Protein AF-A0A016AY11-F1 (afdb_monomer_lite)

Organism: NCBI:txid1339314

Structure (mmCIF, N/CA/C/O backbone):
data_AF-A0A016AY11-F1
#
_entry.id   AF-A0A016AY11-F1
#
loop_
_atom_site.group_PDB
_atom_site.id
_atom_site.type_symbol
_atom_site.label_atom_id
_atom_site.label_alt_id
_atom_site.label_comp_id
_a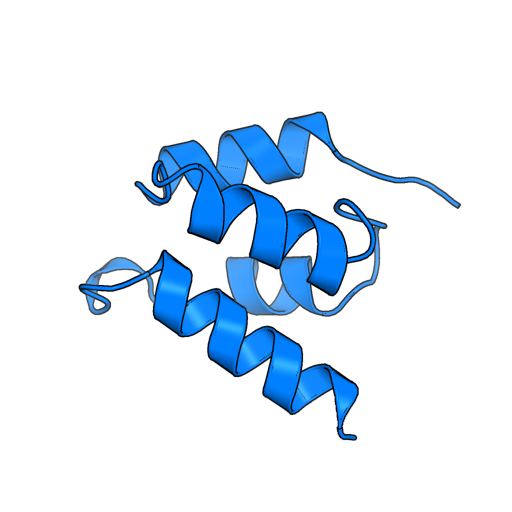tom_site.label_asym_id
_atom_site.label_entity_id
_atom_site.label_seq_id
_atom_site.pdbx_PDB_ins_code
_atom_site.Cartn_x
_atom_site.Cartn_y
_atom_site.Cartn_z
_atom_site.occupancy
_atom_site.B_iso_or_equiv
_atom_site.auth_seq_id
_atom_site.auth_comp_id
_atom_site.auth_asym_id
_atom_site.auth_atom_id
_atom_site.pdbx_PDB_model_num
ATOM 1 N N . MET A 1 1 ? 16.797 -3.731 -13.131 1.00 57.00 1 MET A N 1
ATOM 2 C CA . MET A 1 1 ? 16.522 -2.929 -11.917 1.00 57.00 1 MET A CA 1
ATOM 3 C C . MET A 1 1 ? 15.638 -1.776 -12.365 1.00 57.00 1 MET A C 1
ATOM 5 O O . MET A 1 1 ? 16.133 -0.873 -13.017 1.00 57.00 1 MET A O 1
ATOM 9 N N . THR A 1 2 ? 14.321 -1.877 -12.189 1.00 86.56 2 THR A N 1
ATOM 10 C CA . THR A 1 2 ? 13.379 -0.921 -12.798 1.00 86.56 2 THR A CA 1
ATOM 11 C C . THR A 1 2 ? 12.458 -0.389 -11.716 1.00 86.56 2 THR A C 1
ATOM 13 O O . THR A 1 2 ? 11.663 -1.145 -11.154 1.00 86.56 2 THR A O 1
ATOM 16 N N . HIS A 1 3 ? 12.595 0.899 -11.415 1.00 88.50 3 HIS A N 1
ATOM 17 C CA . HIS A 1 3 ? 11.684 1.633 -10.544 1.00 88.50 3 HIS A CA 1
ATOM 18 C C . HIS A 1 3 ? 10.520 2.138 -11.391 1.00 88.50 3 HIS A C 1
ATOM 20 O O . HIS A 1 3 ? 10.736 2.687 -12.469 1.00 88.50 3 HIS A O 1
ATOM 26 N N . ASN A 1 4 ? 9.290 1.918 -10.933 1.00 91.75 4 ASN A N 1
ATOM 27 C CA . ASN A 1 4 ? 8.105 2.511 -11.542 1.00 91.75 4 ASN A CA 1
ATOM 28 C C . ASN A 1 4 ? 7.549 3.587 -10.612 1.00 91.75 4 ASN A C 1
ATOM 30 O O . ASN A 1 4 ? 6.484 3.426 -10.018 1.00 91.75 4 ASN A O 1
ATOM 34 N N . TYR A 1 5 ? 8.321 4.662 -10.467 1.00 93.19 5 TYR A N 1
ATOM 35 C CA . TYR A 1 5 ? 7.939 5.801 -9.644 1.00 93.19 5 TYR A CA 1
ATOM 36 C C . TYR A 1 5 ? 6.622 6.439 -10.121 1.00 93.19 5 TYR A C 1
ATOM 38 O O . TYR A 1 5 ? 5.702 6.507 -9.307 1.00 93.19 5 TYR A O 1
ATOM 46 N N . PRO A 1 6 ? 6.452 6.800 -11.416 1.00 94.00 6 PRO A N 1
ATOM 47 C CA . PRO A 1 6 ? 5.223 7.449 -11.876 1.00 94.00 6 PRO A CA 1
ATOM 48 C C . PRO A 1 6 ? 3.988 6.561 -11.710 1.00 94.00 6 PRO A C 1
ATOM 50 O O . PRO A 1 6 ? 2.933 7.031 -11.295 1.00 94.00 6 PRO A O 1
ATOM 53 N N . GLY A 1 7 ? 4.121 5.258 -11.985 1.00 94.44 7 GLY A N 1
ATOM 54 C CA . GLY A 1 7 ? 3.016 4.322 -11.803 1.00 94.44 7 GLY A CA 1
ATOM 55 C C . GLY A 1 7 ? 2.648 4.127 -10.336 1.00 94.44 7 GLY A C 1
ATOM 56 O O . GLY A 1 7 ? 1.473 3.948 -10.023 1.00 94.44 7 GLY A O 1
ATOM 57 N N . LEU A 1 8 ? 3.623 4.190 -9.422 1.00 95.31 8 LEU A N 1
ATOM 58 C CA . LEU A 1 8 ? 3.333 4.105 -7.996 1.00 95.31 8 LEU A CA 1
ATOM 59 C C . LEU A 1 8 ? 2.602 5.366 -7.532 1.00 95.31 8 LEU A C 1
ATOM 61 O O . LEU A 1 8 ? 1.573 5.246 -6.879 1.00 95.31 8 LEU A O 1
ATOM 65 N N . THR A 1 9 ? 3.074 6.556 -7.908 1.00 96.19 9 THR A N 1
ATOM 66 C CA . THR A 1 9 ? 2.418 7.817 -7.531 1.00 96.19 9 THR A CA 1
ATOM 67 C C . THR A 1 9 ? 1.000 7.932 -8.094 1.00 96.19 9 THR A C 1
ATOM 69 O O . THR A 1 9 ? 0.095 8.289 -7.344 1.00 96.19 9 THR A O 1
ATOM 72 N N . ASP A 1 10 ? 0.775 7.553 -9.360 1.00 96.81 10 ASP A N 1
ATOM 73 C CA . ASP A 1 10 ? -0.572 7.513 -9.962 1.00 96.81 10 ASP A CA 1
ATOM 74 C C . ASP A 1 10 ? -1.485 6.527 -9.217 1.00 96.81 10 ASP A C 1
ATOM 76 O O . ASP A 1 10 ? -2.621 6.856 -8.878 1.00 96.81 10 ASP A O 1
ATOM 80 N N . THR A 1 11 ? -0.974 5.342 -8.867 1.00 95.94 11 THR A N 1
ATOM 81 C CA . THR A 1 11 ? -1.762 4.352 -8.121 1.00 95.94 11 THR A CA 1
ATOM 82 C C . THR A 1 11 ? -2.153 4.864 -6.735 1.00 95.94 11 THR A C 1
ATOM 84 O O . THR A 1 11 ? -3.300 4.704 -6.326 1.00 95.94 11 THR A O 1
ATOM 87 N N . LEU A 1 12 ? -1.227 5.498 -6.008 1.00 96.88 12 LEU A N 1
ATOM 88 C CA . LEU A 1 12 ? -1.519 6.075 -4.693 1.00 96.88 12 LEU A CA 1
ATOM 89 C C . LEU A 1 12 ? -2.605 7.150 -4.786 1.00 96.88 12 LEU A C 1
ATOM 91 O O . LEU A 1 12 ? -3.557 7.115 -4.007 1.00 96.88 12 LEU A O 1
ATOM 95 N N . GLN A 1 13 ? -2.523 8.026 -5.786 1.00 96.94 13 GLN A N 1
ATOM 96 C CA . GLN A 1 13 ? -3.537 9.047 -6.032 1.00 96.94 13 GLN A CA 1
ATOM 97 C C . GLN A 1 13 ? -4.911 8.436 -6.347 1.00 96.94 13 GLN A C 1
ATOM 99 O O . GLN A 1 13 ? -5.918 8.867 -5.788 1.00 96.94 13 GLN A O 1
ATOM 104 N N . ARG A 1 14 ? -4.973 7.388 -7.182 1.00 96.19 14 ARG A N 1
ATOM 105 C CA . ARG A 1 14 ? -6.227 6.666 -7.490 1.00 96.19 14 ARG A CA 1
ATOM 106 C C . ARG A 1 14 ? -6.834 5.976 -6.276 1.00 96.19 14 ARG A C 1
ATOM 108 O O . ARG A 1 14 ? -8.050 5.860 -6.176 1.00 96.19 14 ARG A O 1
ATOM 115 N N . LEU A 1 15 ? -5.991 5.538 -5.347 1.00 96.06 15 LEU A N 1
ATOM 116 C CA . LEU A 1 15 ? -6.423 5.017 -4.055 1.00 96.06 15 LEU A CA 1
ATOM 117 C C . LEU A 1 15 ? -6.847 6.130 -3.084 1.00 96.06 15 LEU A C 1
ATOM 119 O O . LEU A 1 15 ? -7.289 5.821 -1.985 1.00 96.06 15 LEU A O 1
ATOM 123 N N . GLY A 1 16 ? -6.735 7.408 -3.451 1.00 96.25 16 GLY A N 1
ATOM 124 C CA . GLY A 1 16 ? -7.041 8.541 -2.576 1.00 96.25 16 GLY A CA 1
ATOM 125 C C . GLY A 1 16 ? -5.973 8.805 -1.510 1.00 96.25 16 GLY A C 1
ATOM 126 O O . GLY A 1 16 ? -6.236 9.509 -0.539 1.00 96.25 16 GLY A O 1
ATOM 127 N N . ILE A 1 17 ? -4.773 8.242 -1.667 1.00 97.06 17 ILE A N 1
ATOM 128 C CA . ILE A 1 17 ? -3.626 8.480 -0.787 1.00 97.06 17 ILE A CA 1
ATOM 129 C C . ILE A 1 17 ? -2.918 9.743 -1.285 1.00 97.06 17 ILE A C 1
ATOM 131 O O . ILE A 1 17 ? -1.983 9.675 -2.082 1.00 97.06 17 ILE A O 1
ATOM 135 N N . ASN A 1 18 ? -3.410 10.897 -0.833 1.00 95.56 18 ASN A N 1
ATOM 136 C CA . ASN A 1 18 ? -2.957 12.217 -1.289 1.00 95.56 18 ASN A CA 1
ATOM 137 C C . ASN A 1 18 ? -2.123 12.972 -0.243 1.00 95.56 18 ASN A C 1
ATOM 139 O O . ASN A 1 18 ? -1.477 13.966 -0.572 1.00 95.56 18 ASN A O 1
ATOM 143 N N . GLU A 1 19 ? -2.107 12.503 1.007 1.00 96.94 19 GLU A N 1
ATOM 144 C CA . GLU A 1 19 ? -1.315 13.118 2.069 1.00 96.94 19 GLU A CA 1
ATOM 145 C C . GLU A 1 19 ? 0.178 12.994 1.751 1.00 96.94 19 GLU A C 1
ATOM 147 O O . GLU A 1 19 ? 0.731 11.895 1.673 1.00 96.94 19 GLU A O 1
ATOM 152 N N . VAL A 1 20 ? 0.855 14.135 1.596 1.00 96.38 20 VAL A N 1
ATOM 153 C CA . VAL A 1 20 ? 2.269 14.202 1.181 1.00 96.38 20 VAL A CA 1
ATOM 154 C C . VAL A 1 20 ? 3.174 13.391 2.113 1.00 96.38 20 VAL A C 1
ATOM 156 O O . VAL A 1 20 ? 4.120 12.738 1.667 1.00 96.38 20 VAL A O 1
ATOM 159 N N . SER A 1 21 ? 2.878 13.402 3.413 1.00 97.25 21 SER A N 1
ATOM 160 C CA . SER A 1 21 ? 3.608 12.624 4.415 1.00 97.25 21 SER A CA 1
ATOM 161 C C . SER A 1 21 ? 3.447 11.114 4.199 1.00 97.25 21 SER A C 1
ATOM 163 O O . SER A 1 21 ? 4.431 10.375 4.285 1.00 97.25 21 SER A O 1
ATOM 165 N N . GLU A 1 22 ? 2.243 10.656 3.850 1.00 97.62 22 GLU A N 1
ATOM 166 C CA . GLU A 1 22 ? 1.957 9.249 3.583 1.00 97.62 22 GLU A CA 1
ATOM 167 C C . GLU A 1 22 ? 2.591 8.789 2.270 1.00 97.62 22 GLU A C 1
ATOM 169 O O . GLU A 1 22 ? 3.270 7.760 2.242 1.00 97.62 22 GLU A O 1
ATOM 174 N N . VAL A 1 23 ? 2.443 9.581 1.204 1.00 97.31 23 VAL A N 1
ATOM 175 C CA . VAL A 1 23 ? 3.043 9.304 -0.108 1.00 97.31 23 VAL A CA 1
ATOM 176 C C . VAL A 1 23 ? 4.559 9.165 0.021 1.00 97.31 23 VAL A C 1
ATOM 178 O O . VAL A 1 23 ? 5.128 8.155 -0.396 1.00 97.31 23 VAL A O 1
ATOM 181 N N . ASN A 1 24 ? 5.221 10.121 0.676 1.00 97.44 24 ASN A N 1
ATOM 182 C CA . ASN A 1 24 ? 6.669 10.076 0.874 1.00 97.44 24 ASN A CA 1
ATOM 183 C C . ASN A 1 24 ? 7.112 8.877 1.722 1.00 97.44 24 ASN A C 1
ATOM 185 O O . ASN A 1 24 ? 8.133 8.251 1.421 1.00 97.44 24 ASN A O 1
ATOM 189 N N . ALA A 1 25 ? 6.352 8.518 2.760 1.00 97.38 25 ALA A N 1
ATOM 190 C CA . ALA A 1 25 ? 6.641 7.330 3.556 1.00 97.38 25 ALA A CA 1
ATOM 191 C C . ALA A 1 25 ? 6.541 6.050 2.712 1.00 97.38 25 ALA A C 1
ATOM 193 O O . ALA A 1 25 ? 7.445 5.215 2.751 1.00 97.38 25 ALA A O 1
ATOM 194 N N . ILE A 1 26 ? 5.487 5.911 1.904 1.00 96.88 26 ILE A N 1
ATOM 19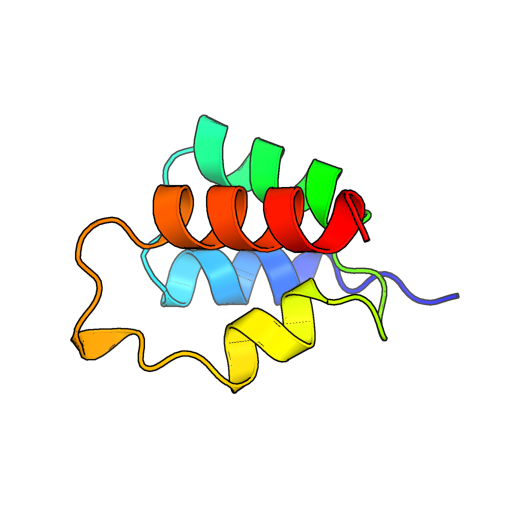5 C CA . ILE A 1 26 ? 5.278 4.748 1.032 1.00 96.88 26 ILE A CA 1
ATOM 196 C C . ILE A 1 26 ? 6.378 4.656 -0.027 1.00 96.88 26 ILE A C 1
ATOM 198 O O . ILE A 1 26 ? 6.935 3.576 -0.231 1.00 96.88 26 ILE A O 1
ATOM 202 N N . LEU A 1 27 ? 6.751 5.772 -0.658 1.00 95.69 27 LEU A N 1
ATOM 203 C CA . LEU A 1 27 ? 7.853 5.824 -1.621 1.00 95.69 27 LEU A CA 1
ATOM 204 C C . LEU A 1 27 ? 9.160 5.317 -0.999 1.00 95.69 27 LEU A C 1
ATOM 206 O O . LEU A 1 27 ? 9.784 4.406 -1.537 1.00 95.69 27 LEU A O 1
ATOM 210 N N . ARG A 1 28 ? 9.537 5.819 0.182 1.00 94.69 28 ARG A N 1
ATOM 211 C CA . ARG A 1 28 ? 10.772 5.393 0.866 1.00 94.69 28 ARG A CA 1
ATOM 212 C C . ARG A 1 28 ? 10.721 3.932 1.313 1.00 94.69 28 ARG A C 1
ATOM 214 O O . ARG A 1 28 ? 11.715 3.215 1.219 1.00 94.69 28 ARG A O 1
ATOM 221 N N . LEU A 1 29 ? 9.571 3.467 1.800 1.00 94.62 29 LEU A N 1
ATOM 222 C CA . LEU A 1 29 ? 9.406 2.08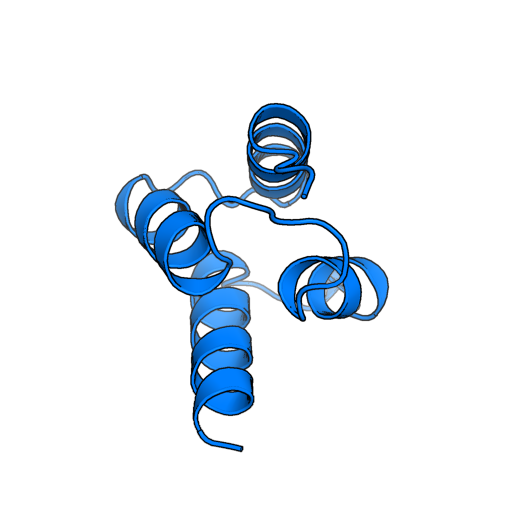5 2.256 1.00 94.62 29 LEU A CA 1
ATOM 223 C C . LEU A 1 29 ? 9.398 1.075 1.104 1.00 94.62 29 LEU A C 1
ATOM 225 O O . LEU A 1 29 ? 9.818 -0.064 1.307 1.00 94.62 29 LEU A O 1
ATOM 229 N N . SER A 1 30 ? 8.951 1.491 -0.080 1.00 93.00 30 SER A N 1
ATOM 230 C CA . SER A 1 30 ? 8.821 0.653 -1.276 1.00 93.00 30 SER A CA 1
ATOM 231 C C . SER A 1 30 ? 10.011 0.711 -2.237 1.00 93.00 30 SER A C 1
ATOM 233 O O . SER A 1 30 ? 9.916 0.174 -3.342 1.00 93.00 30 SER A O 1
ATOM 235 N N . ASP A 1 31 ? 11.111 1.365 -1.847 1.00 93.00 31 ASP A N 1
ATOM 236 C CA . ASP A 1 31 ? 12.247 1.628 -2.741 1.00 93.00 31 ASP A CA 1
ATOM 237 C C . ASP A 1 31 ? 11.786 2.334 -4.034 1.00 93.00 31 ASP A C 1
ATOM 239 O O . ASP A 1 31 ? 12.075 1.919 -5.158 1.00 93.00 31 ASP A O 1
ATOM 243 N N . TYR A 1 32 ? 10.955 3.367 -3.862 1.00 93.44 32 TYR A N 1
ATOM 244 C CA . TYR A 1 32 ? 10.394 4.205 -4.924 1.00 93.44 32 TYR A CA 1
ATOM 245 C C . TYR A 1 32 ? 9.689 3.401 -6.031 1.00 93.44 32 TYR A C 1
ATOM 247 O O . TYR A 1 32 ? 9.820 3.685 -7.223 1.00 93.44 32 TYR A O 1
ATOM 255 N N . GLY A 1 33 ? 8.944 2.361 -5.645 1.00 89.81 33 GLY A N 1
ATOM 256 C CA . GLY A 1 33 ? 8.189 1.537 -6.589 1.00 89.81 33 GLY A CA 1
ATOM 257 C C . GLY A 1 33 ? 9.056 0.598 -7.425 1.00 89.81 33 GLY A C 1
ATOM 258 O O . GLY A 1 33 ? 8.681 0.255 -8.552 1.00 89.81 33 GLY A O 1
ATOM 259 N N . ARG A 1 34 ? 10.204 0.146 -6.904 1.00 91.38 34 ARG A N 1
ATOM 260 C CA . ARG A 1 34 ? 10.999 -0.918 -7.534 1.00 91.38 34 ARG A CA 1
ATOM 261 C C . ARG A 1 34 ? 10.119 -2.135 -7.837 1.00 91.38 34 ARG A C 1
ATOM 263 O O . ARG A 1 34 ? 9.426 -2.655 -6.959 1.00 91.38 34 ARG A O 1
ATOM 270 N N . LYS A 1 35 ? 10.111 -2.589 -9.095 1.00 83.19 35 LYS A N 1
ATOM 271 C CA . LYS A 1 35 ? 9.334 -3.767 -9.516 1.00 83.19 35 LYS A CA 1
ATOM 272 C C . LYS A 1 35 ? 9.762 -5.006 -8.721 1.00 83.19 35 LYS A C 1
ATOM 274 O O . LYS A 1 35 ? 10.941 -5.178 -8.422 1.00 83.19 35 LYS A O 1
ATOM 279 N N . GLY A 1 36 ? 8.794 -5.859 -8.384 1.00 81.75 36 GLY A N 1
ATOM 280 C CA . GLY A 1 36 ? 9.019 -7.070 -7.583 1.00 81.75 36 GLY A CA 1
ATOM 281 C C . GLY A 1 36 ? 9.073 -6.844 -6.068 1.00 81.75 36 GLY A C 1
ATOM 282 O O . GLY A 1 36 ? 9.188 -7.812 -5.323 1.00 81.75 36 GLY A O 1
ATOM 283 N N . THR A 1 37 ? 8.954 -5.600 -5.591 1.00 83.75 37 THR A N 1
ATOM 284 C CA . THR A 1 37 ? 8.831 -5.318 -4.153 1.00 83.75 37 THR A CA 1
ATOM 285 C C . THR A 1 37 ? 7.413 -5.559 -3.637 1.00 83.75 37 THR A C 1
ATOM 287 O O . THR A 1 37 ? 6.431 -5.587 -4.386 1.00 83.75 37 THR A O 1
ATOM 290 N N . THR A 1 38 ? 7.302 -5.701 -2.315 1.00 91.06 38 THR A N 1
ATOM 291 C CA . THR A 1 38 ? 6.051 -6.004 -1.612 1.00 91.06 38 THR A CA 1
ATOM 292 C C . THR A 1 38 ? 4.962 -4.948 -1.818 1.00 91.06 38 THR A C 1
ATOM 294 O O . THR A 1 38 ? 3.789 -5.280 -1.684 1.00 91.06 38 THR A O 1
ATOM 297 N N . VAL A 1 39 ? 5.303 -3.711 -2.207 1.00 95.00 39 VAL A N 1
ATOM 298 C CA . VAL A 1 39 ? 4.307 -2.649 -2.444 1.00 95.00 39 VAL A CA 1
ATOM 299 C C . VAL A 1 39 ? 3.302 -3.035 -3.525 1.00 95.00 39 VAL A C 1
ATO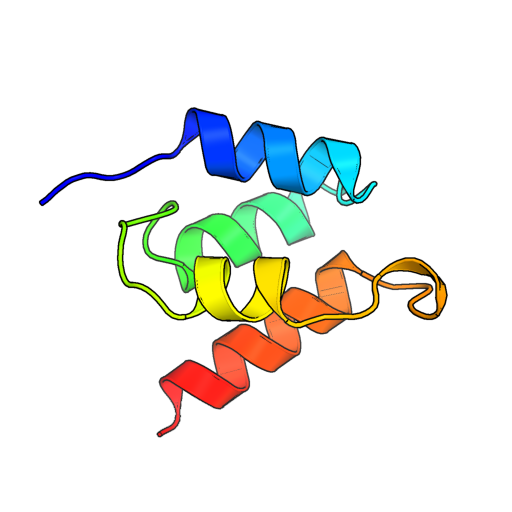M 301 O O . VAL A 1 39 ? 2.104 -2.900 -3.316 1.00 95.00 39 VAL A O 1
ATOM 304 N N . TRP A 1 40 ? 3.769 -3.603 -4.640 1.00 95.12 40 TRP A N 1
ATOM 305 C CA . TRP A 1 40 ? 2.907 -3.979 -5.760 1.00 95.12 40 TRP A CA 1
ATOM 306 C C . TRP A 1 40 ? 1.999 -5.145 -5.391 1.00 95.12 40 TRP A C 1
ATOM 308 O O . TRP A 1 40 ? 0.827 -5.165 -5.754 1.00 95.12 40 TRP A O 1
ATOM 318 N N . ARG A 1 41 ? 2.526 -6.089 -4.602 1.00 94.44 41 ARG A N 1
ATOM 319 C CA . ARG A 1 41 ? 1.740 -7.201 -4.067 1.00 94.44 41 ARG A CA 1
ATOM 320 C C . ARG A 1 41 ? 0.656 -6.697 -3.118 1.00 94.44 41 ARG A C 1
ATOM 322 O O . ARG A 1 41 ? -0.481 -7.126 -3.249 1.00 94.44 41 ARG A O 1
ATOM 329 N N . LEU A 1 42 ? 0.986 -5.791 -2.200 1.00 95.38 42 LEU A N 1
ATOM 330 C CA . LEU A 1 42 ? 0.009 -5.215 -1.273 1.00 95.38 42 LEU A CA 1
ATOM 331 C C . LEU A 1 42 ? -1.066 -4.428 -2.023 1.00 95.38 42 LEU A C 1
ATOM 333 O O . LEU A 1 42 ? -2.244 -4.639 -1.773 1.00 95.38 42 LEU A O 1
ATOM 337 N N . ILE A 1 43 ? -0.678 -3.599 -2.992 1.00 94.81 43 ILE A N 1
ATOM 338 C CA . ILE A 1 43 ? -1.608 -2.853 -3.847 1.00 94.81 43 ILE A CA 1
ATOM 339 C C . ILE A 1 43 ? -2.587 -3.779 -4.570 1.00 94.81 43 ILE A C 1
ATOM 341 O O . ILE A 1 43 ? -3.790 -3.541 -4.514 1.00 94.81 43 ILE A O 1
ATOM 345 N N . ALA A 1 44 ? -2.092 -4.844 -5.198 1.00 93.88 44 ALA A N 1
ATOM 346 C CA . ALA A 1 44 ? -2.926 -5.745 -5.987 1.00 93.88 44 ALA A CA 1
ATOM 347 C C . ALA A 1 44 ? -3.808 -6.685 -5.146 1.00 93.88 44 ALA A C 1
ATOM 349 O O . ALA A 1 44 ? -4.859 -7.101 -5.616 1.00 93.88 44 ALA A O 1
ATOM 350 N N . ASN A 1 45 ? -3.389 -7.040 -3.925 1.00 94.12 45 ASN A N 1
ATOM 351 C CA . ASN A 1 45 ? -4.061 -8.057 -3.101 1.00 94.12 45 ASN A CA 1
ATOM 352 C C . ASN A 1 45 ? -4.851 -7.467 -1.917 1.00 94.12 45 ASN A C 1
ATOM 354 O O . ASN A 1 45 ? -5.207 -8.200 -0.997 1.00 94.12 45 ASN A O 1
ATOM 358 N N . THR A 1 46 ? -5.101 -6.156 -1.905 1.00 94.94 46 THR A N 1
ATOM 359 C CA . THR A 1 46 ? -5.869 -5.483 -0.845 1.00 94.94 46 THR A CA 1
ATOM 360 C C . THR A 1 46 ? -7.237 -5.047 -1.372 1.00 94.94 46 THR A C 1
ATOM 362 O O . THR A 1 46 ? -7.320 -4.369 -2.394 1.00 94.94 46 THR A O 1
ATOM 365 N N . CYS A 1 47 ? -8.312 -5.377 -0.649 1.00 94.44 47 CYS A N 1
ATOM 366 C CA . CYS A 1 47 ? -9.650 -4.833 -0.901 1.00 94.44 47 CYS A CA 1
ATOM 367 C C . CYS A 1 47 ? -9.738 -3.391 -0.381 1.00 94.44 47 CYS A C 1
ATOM 369 O O . CYS A 1 47 ? -10.024 -3.145 0.787 1.00 94.44 47 CYS A O 1
ATOM 371 N N . TRP A 1 48 ? -9.452 -2.420 -1.247 1.00 95.50 48 TRP A N 1
ATOM 372 C CA . TRP A 1 48 ? -9.345 -1.007 -0.865 1.00 95.50 48 TRP A CA 1
ATOM 373 C C . TRP A 1 48 ? -10.673 -0.349 -0.473 1.00 95.50 48 TRP A C 1
ATOM 375 O O . TRP A 1 48 ? -10.662 0.631 0.273 1.00 95.50 48 TRP A O 1
ATOM 385 N N . SER A 1 49 ? -11.802 -0.867 -0.958 1.00 93.75 49 SER A N 1
ATOM 386 C CA . SER A 1 49 ? -13.138 -0.320 -0.693 1.00 93.75 49 SER A CA 1
ATOM 387 C C . SER A 1 49 ? -13.490 -0.301 0.799 1.00 93.75 49 SER A C 1
ATOM 389 O O . SER A 1 49 ? -14.093 0.661 1.261 1.00 93.75 49 SER A O 1
ATOM 391 N N . ASP A 1 50 ? -13.033 -1.299 1.560 1.00 92.62 50 ASP A N 1
ATOM 392 C CA . ASP A 1 50 ? -13.334 -1.453 2.992 1.00 92.62 50 ASP A CA 1
ATOM 393 C C . ASP A 1 50 ? -12.364 -0.688 3.910 1.00 92.62 50 ASP A C 1
ATOM 395 O O . ASP A 1 50 ? -12.496 -0.694 5.135 1.00 92.62 50 ASP A O 1
ATOM 399 N N . ILE A 1 51 ? -11.355 -0.024 3.337 1.00 94.88 51 ILE A N 1
ATOM 400 C CA . ILE A 1 51 ? -10.297 0.644 4.095 1.00 94.88 51 ILE A CA 1
ATOM 401 C C . ILE A 1 51 ? -10.517 2.154 4.072 1.00 94.88 51 ILE A C 1
ATOM 403 O O . ILE A 1 51 ? -10.377 2.803 3.032 1.00 94.88 51 ILE A O 1
ATOM 407 N N . GLY A 1 52 ? -10.779 2.733 5.248 1.00 94.38 52 GLY A N 1
ATOM 408 C CA . GLY A 1 52 ? -10.835 4.186 5.428 1.00 94.38 52 GLY A CA 1
ATOM 409 C C . GLY A 1 52 ? -9.457 4.841 5.275 1.00 94.38 52 GLY A C 1
ATOM 410 O O . GLY A 1 52 ? -9.208 5.577 4.325 1.00 94.38 52 GLY A O 1
ATOM 411 N N . ALA A 1 53 ? -8.525 4.535 6.184 1.00 95.62 53 ALA A N 1
ATOM 412 C CA . ALA A 1 53 ? -7.186 5.137 6.221 1.00 95.62 53 ALA A CA 1
ATOM 413 C C . ALA A 1 53 ? -6.163 4.366 5.362 1.00 95.62 53 ALA A C 1
ATOM 415 O O . ALA A 1 53 ? -5.265 3.695 5.880 1.00 95.62 53 ALA A O 1
ATOM 416 N N . LYS A 1 54 ? -6.309 4.444 4.034 1.00 97.38 54 LYS A N 1
ATOM 417 C CA . LYS A 1 54 ? -5.530 3.652 3.061 1.00 97.38 54 LYS A CA 1
ATOM 418 C C . LYS A 1 54 ? -4.016 3.899 3.121 1.00 97.38 54 LYS A C 1
ATOM 420 O O . LYS A 1 54 ? -3.250 2.936 3.056 1.00 97.38 54 LYS A O 1
ATOM 425 N N . GLY A 1 55 ? -3.579 5.148 3.301 1.00 97.19 55 GLY A N 1
ATOM 426 C CA . GLY A 1 55 ? -2.157 5.496 3.411 1.00 97.19 55 GLY A CA 1
ATOM 427 C C . GLY A 1 55 ? -1.507 4.875 4.648 1.00 97.19 55 GLY A C 1
ATOM 428 O O . GLY A 1 55 ? -0.575 4.076 4.527 1.00 97.19 55 GLY A O 1
ATOM 429 N N . ARG A 1 56 ? -2.065 5.138 5.838 1.00 97.69 56 ARG A N 1
ATOM 430 C CA . ARG A 1 56 ? -1.642 4.502 7.103 1.00 97.69 56 ARG A CA 1
ATOM 431 C C . ARG A 1 56 ? -1.629 2.978 7.033 1.00 97.69 56 ARG A C 1
ATOM 433 O O . ARG A 1 56 ? -0.672 2.359 7.501 1.00 97.69 56 ARG A O 1
ATOM 440 N N . TYR A 1 57 ? -2.661 2.378 6.438 1.00 97.75 57 TYR A N 1
ATOM 441 C CA . TYR A 1 57 ? -2.728 0.931 6.247 1.00 97.75 57 TYR A CA 1
ATOM 442 C C . TYR A 1 57 ? -1.530 0.418 5.436 1.00 97.75 57 TYR A C 1
ATOM 444 O O . TYR A 1 57 ? -0.819 -0.486 5.883 1.00 97.75 57 TYR A O 1
ATOM 452 N N . LEU A 1 58 ? -1.255 1.029 4.279 1.00 97.12 58 LEU A N 1
ATOM 453 C CA . LEU A 1 58 ? -0.167 0.601 3.402 1.00 97.12 58 LEU A CA 1
ATOM 454 C C . LEU A 1 58 ? 1.209 0.790 4.060 1.00 97.12 58 LEU A C 1
ATOM 456 O O . LEU A 1 58 ? 2.061 -0.094 3.969 1.00 97.12 58 LEU A O 1
ATOM 460 N N . ILE A 1 59 ? 1.414 1.891 4.788 1.00 97.44 59 ILE A N 1
ATOM 461 C CA . ILE A 1 59 ? 2.638 2.146 5.568 1.00 97.44 59 ILE A CA 1
ATOM 462 C C . ILE A 1 59 ? 2.852 1.056 6.623 1.00 97.44 59 ILE A C 1
ATOM 464 O O . ILE A 1 59 ? 3.962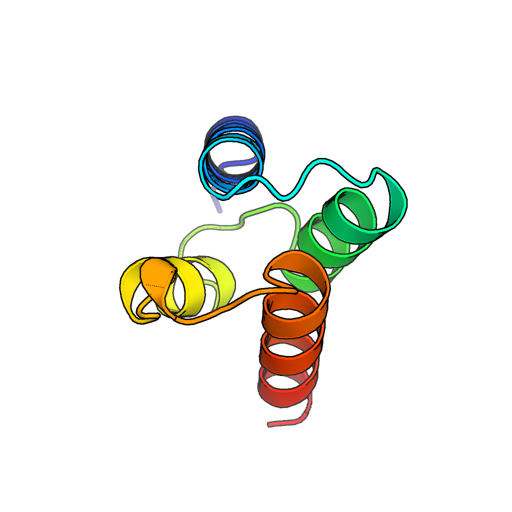 0.532 6.762 1.00 97.44 59 ILE A O 1
ATOM 468 N N . ALA A 1 60 ? 1.808 0.694 7.370 1.00 97.31 60 ALA A N 1
ATOM 469 C CA . ALA A 1 60 ? 1.888 -0.351 8.385 1.00 97.31 60 ALA A CA 1
ATOM 470 C C . ALA A 1 60 ? 2.202 -1.721 7.762 1.00 97.31 60 ALA A C 1
ATOM 472 O O . ALA A 1 60 ? 3.085 -2.436 8.247 1.00 97.31 60 ALA A O 1
ATOM 473 N N . ALA A 1 61 ? 1.538 -2.064 6.655 1.00 96.12 61 ALA A N 1
ATOM 474 C CA . ALA A 1 61 ? 1.762 -3.313 5.934 1.00 96.12 61 ALA A CA 1
ATOM 475 C C . ALA A 1 61 ? 3.194 -3.414 5.375 1.00 96.12 61 ALA A C 1
ATOM 477 O O . ALA A 1 61 ? 3.848 -4.448 5.535 1.00 96.12 61 ALA A O 1
ATOM 478 N N . LEU A 1 62 ? 3.720 -2.331 4.794 1.00 95.44 62 LEU A N 1
ATOM 479 C CA . LEU A 1 62 ? 5.100 -2.266 4.302 1.00 95.44 62 LEU A CA 1
ATOM 480 C C . LEU A 1 62 ? 6.124 -2.403 5.433 1.00 95.44 62 LEU A C 1
ATOM 482 O O . LEU A 1 62 ? 7.070 -3.178 5.312 1.00 95.44 62 LEU A O 1
ATOM 486 N N . ASN A 1 63 ? 5.925 -1.713 6.558 1.00 95.62 63 ASN A N 1
ATOM 487 C CA . ASN A 1 63 ? 6.801 -1.854 7.724 1.00 95.62 63 ASN A CA 1
ATOM 488 C C . ASN A 1 63 ? 6.798 -3.281 8.280 1.00 95.62 63 ASN A C 1
ATOM 490 O O . ASN A 1 63 ? 7.851 -3.810 8.632 1.00 95.62 63 ASN A O 1
ATOM 494 N N . ARG A 1 64 ? 5.630 -3.932 8.327 1.00 94.19 64 ARG A N 1
ATOM 495 C CA . ARG A 1 64 ? 5.528 -5.338 8.733 1.00 94.19 64 ARG A CA 1
ATOM 496 C C . ARG A 1 64 ? 6.275 -6.261 7.772 1.00 94.19 64 ARG A C 1
ATOM 498 O O . ARG A 1 64 ? 6.911 -7.203 8.231 1.00 94.19 64 ARG A O 1
ATOM 505 N N . ALA A 1 65 ? 6.217 -5.987 6.470 1.00 90.88 65 ALA A N 1
ATOM 506 C CA . ALA A 1 65 ? 6.924 -6.768 5.462 1.00 90.88 65 ALA A CA 1
ATOM 507 C C . ALA A 1 65 ? 8.452 -6.628 5.546 1.00 90.88 65 ALA A C 1
ATOM 509 O O . ALA A 1 65 ? 9.139 -7.605 5.291 1.00 90.88 65 ALA A O 1
ATOM 510 N N . LYS A 1 66 ? 8.983 -5.456 5.926 1.00 84.38 66 LYS A N 1
ATOM 511 C CA . LYS A 1 66 ? 10.438 -5.228 6.067 1.00 84.38 66 LYS A CA 1
ATOM 512 C C . LYS A 1 66 ? 11.060 -5.862 7.316 1.00 84.38 66 LYS A C 1
ATOM 514 O O . LYS A 1 66 ? 12.277 -5.952 7.392 1.00 84.38 66 LYS A O 1
ATOM 519 N N . ARG A 1 67 ? 10.249 -6.222 8.317 1.00 82.56 67 ARG A N 1
ATOM 520 C CA . ARG A 1 67 ? 10.714 -6.869 9.561 1.00 82.56 67 ARG A CA 1
ATOM 521 C C . ARG A 1 67 ? 10.836 -8.393 9.451 1.00 82.56 67 ARG A C 1
ATOM 523 O O . ARG A 1 67 ? 11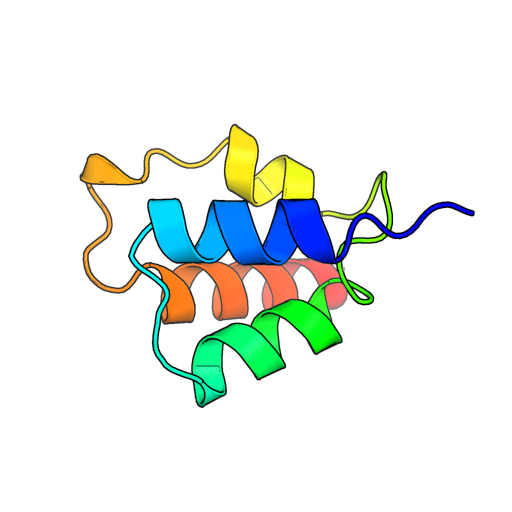.244 -9.018 10.423 1.00 82.56 67 ARG A O 1
ATOM 530 N N . LYS A 1 68 ? 10.416 -8.977 8.330 1.00 63.22 68 LYS A N 1
ATOM 531 C CA . LYS A 1 68 ? 10.598 -10.393 8.003 1.00 63.22 68 LYS A CA 1
ATOM 532 C C . LYS A 1 68 ? 11.764 -10.538 7.041 1.00 63.22 68 LYS A C 1
ATOM 534 O O . LYS A 1 68 ? 12.432 -11.583 7.137 1.00 63.22 68 LYS A O 1
#

Foldseek 3Di:
DDAPLVVLVVLCVVLVVPPPVLSVLLCVLQVNRPPPGCLVVCSVPDPSVPDDCVSVVSSVVSVVVVVD

pLDDT: mean 93.09, std 6.91, range [57.0, 97.75]

Radius of gyration: 10.89 Å; chains: 1; bounding box: 30×25×22 Å

Secondary structure (DSSP, 8-state):
--B-HHHHHHHHHHTT---HHHHHHHHHHTTTTBTTSHHHHHHHTS-GGG-SSHHHHHHHHHHHHHT-

Sequence (68 aa):
MTHNYPGLTDTLQRLGINEVSEVNAILRLSDYGRKGTTVWRLIANTCWSDIGAKGRYLIAALNRAKRK